Protein AF-A0A7R9DUJ4-F1 (afdb_monomer_lite)

Organism: Timema poppense (NCBI:txid170557)

InterPro domains:
  IPR026791 Dedicator of cytokinesis [PTHR45653] (9-89)
  IPR056372 Dedicator of cytokinesis, TPR repeats region [PF23554] (2-89)

Foldseek 3Di:
DVVLPDPPPPDCVVVLLCCCVPPQLVLLVCLLPDDLPDPCNVVSVVVNVSSVVNDDPVSVVVSCVPDPDPVSVVVSVVSVVSSVCSVVVPD

Radius of gyration: 14.11 Å; chains: 1; bounding box: 27×34×41 Å

Sequence (91 aa):
MELLFRTDIGPTLHDITEMMLTVLRTVIQTTIAMDRESPLVGNLVAVMLAIFRQMTAHHFEKYISHFSTTMDLLDFLMEILLVFKDLVSRP

Secondary structure (DSSP, 8-state):
-GGGG-SSS---HHHHHHHIIIIIHHHHHHHHHS-TT-THHHHHHHHHHHHHHH--HHHHHHHHHT-SSHHHHHHHHHHHHHHHHHHHT--

pLDDT: mean 90.18, std 11.3, range [50.34, 98.0]

Structure (mmCIF, N/CA/C/O backbone):
data_AF-A0A7R9DUJ4-F1
#
_entry.id   AF-A0A7R9DUJ4-F1
#
loop_
_atom_site.group_PDB
_atom_site.id
_atom_site.type_symbol
_atom_site.label_atom_id
_atom_site.label_alt_id
_atom_site.label_comp_id
_atom_site.label_asym_id
_atom_site.label_entity_id
_atom_site.label_seq_id
_atom_site.pdbx_PDB_ins_code
_atom_site.Cartn_x
_atom_site.Cartn_y
_atom_site.Cartn_z
_atom_site.occupancy
_atom_site.B_iso_or_equiv
_atom_site.auth_seq_id
_atom_site.auth_comp_id
_atom_site.auth_asym_id
_atom_site.auth_atom_id
_atom_site.pdbx_PDB_model_num
ATOM 1 N N . MET A 1 1 ? -7.264 -16.489 -1.277 1.00 50.88 1 MET A N 1
ATOM 2 C CA . MET A 1 1 ? -5.992 -15.787 -1.578 1.00 50.88 1 MET A CA 1
ATOM 3 C C . MET A 1 1 ? -5.072 -16.545 -2.543 1.00 50.88 1 MET A C 1
ATOM 5 O O . MET A 1 1 ? -4.136 -15.936 -3.037 1.00 50.88 1 MET A O 1
ATOM 9 N N . GLU A 1 2 ? -5.324 -17.819 -2.879 1.00 54.12 2 GLU A N 1
ATOM 10 C CA . GLU A 1 2 ? -4.479 -18.592 -3.819 1.00 54.12 2 GLU A CA 1
ATOM 11 C C . GLU A 1 2 ? -4.474 -18.056 -5.261 1.00 54.12 2 GLU A C 1
ATOM 13 O O . GLU A 1 2 ? -3.499 -18.235 -5.984 1.00 54.12 2 GLU A O 1
ATOM 18 N N . LEU A 1 3 ? -5.521 -17.329 -5.663 1.00 58.53 3 LEU A N 1
ATOM 19 C CA . LEU A 1 3 ? -5.650 -16.780 -7.017 1.00 58.53 3 LEU A CA 1
ATOM 20 C C . LEU A 1 3 ? -4.573 -15.736 -7.373 1.00 58.53 3 LEU A C 1
ATOM 22 O O . LEU A 1 3 ? -4.283 -15.569 -8.550 1.00 58.53 3 LEU A O 1
ATOM 26 N N . LEU A 1 4 ? -3.962 -15.072 -6.383 1.00 58.50 4 LEU A N 1
ATOM 27 C CA . LEU A 1 4 ? -2.971 -14.002 -6.597 1.00 58.50 4 LEU A CA 1
ATOM 28 C C . LEU A 1 4 ? -1.539 -14.512 -6.837 1.00 58.50 4 LEU A C 1
ATOM 30 O O . LEU A 1 4 ? -0.638 -13.718 -7.074 1.00 58.50 4 LEU A O 1
ATOM 34 N N . PHE A 1 5 ? -1.314 -15.828 -6.762 1.00 64.44 5 PHE A N 1
ATOM 35 C CA . PHE A 1 5 ? 0.004 -16.452 -6.970 1.00 64.44 5 PHE A CA 1
ATOM 36 C C . PHE A 1 5 ? 0.041 -17.365 -8.192 1.00 64.44 5 PHE A C 1
ATOM 38 O O . PHE A 1 5 ? 0.964 -18.163 -8.351 1.00 64.44 5 PHE A O 1
ATOM 45 N N . ARG A 1 6 ? -0.975 -17.269 -9.050 1.00 72.00 6 ARG A N 1
ATOM 46 C CA . ARG A 1 6 ? -1.018 -18.026 -10.292 1.00 72.00 6 ARG A CA 1
ATOM 47 C C . ARG A 1 6 ? 0.059 -17.524 -11.247 1.00 72.00 6 ARG A C 1
ATOM 49 O O . ARG A 1 6 ? 0.128 -16.339 -11.550 1.00 72.00 6 ARG A O 1
ATOM 56 N N . THR A 1 7 ? 0.894 -18.441 -11.719 1.00 69.44 7 THR A N 1
ATOM 57 C CA . THR A 1 7 ? 1.996 -18.162 -12.652 1.00 69.44 7 THR A CA 1
ATOM 58 C C . THR A 1 7 ? 1.609 -18.396 -14.115 1.00 69.44 7 THR A C 1
ATOM 60 O O . THR A 1 7 ? 2.391 -18.111 -15.016 1.00 69.44 7 THR A O 1
ATOM 63 N N . ASP A 1 8 ? 0.396 -18.888 -14.367 1.00 80.75 8 ASP A N 1
ATOM 64 C CA . ASP A 1 8 ? -0.128 -19.304 -15.672 1.00 80.75 8 ASP A CA 1
ATOM 65 C C . ASP A 1 8 ? -1.089 -18.279 -16.309 1.00 80.75 8 ASP A C 1
ATOM 67 O O . ASP A 1 8 ? -1.815 -18.600 -17.246 1.00 80.75 8 ASP A O 1
ATOM 71 N N . ILE A 1 9 ? -1.109 -17.042 -15.806 1.00 81.81 9 ILE A N 1
ATOM 72 C CA . ILE A 1 9 ? -2.024 -15.967 -16.243 1.00 81.81 9 ILE A CA 1
ATOM 73 C C . ILE A 1 9 ? -1.360 -14.910 -17.139 1.00 81.81 9 ILE A C 1
ATOM 75 O O . ILE A 1 9 ? -2.004 -13.942 -17.531 1.00 81.81 9 ILE A O 1
ATOM 79 N N . GLY A 1 10 ? -0.089 -15.107 -17.500 1.00 85.12 10 GLY A N 1
ATOM 80 C CA . GLY A 1 10 ? 0.689 -14.144 -18.280 1.00 85.12 10 GLY A CA 1
ATOM 81 C C . GLY A 1 10 ? 1.346 -13.053 -17.418 1.00 85.12 10 GLY A C 1
ATOM 82 O O . GLY A 1 10 ? 1.402 -13.176 -16.194 1.00 85.12 10 GLY A O 1
ATOM 83 N N . PRO A 1 11 ? 1.923 -12.012 -18.046 1.00 89.00 11 PRO A N 1
ATOM 84 C CA . PRO A 1 11 ? 2.644 -10.961 -17.336 1.00 89.00 11 PRO A CA 1
ATOM 85 C C . PRO A 1 11 ? 1.684 -10.021 -16.595 1.00 89.00 11 PRO A C 1
ATOM 87 O O . PRO A 1 11 ? 0.870 -9.356 -17.222 1.00 89.00 11 PRO A O 1
ATOM 90 N N . THR A 1 12 ? 1.847 -9.902 -15.277 1.00 91.81 12 THR A N 1
ATOM 91 C CA . THR A 1 12 ? 0.996 -9.069 -14.401 1.00 91.81 12 THR A CA 1
ATOM 92 C C . THR A 1 12 ? 1.678 -7.790 -13.909 1.00 91.81 12 THR A C 1
ATOM 94 O O . THR A 1 12 ? 1.156 -7.081 -13.053 1.00 91.81 12 THR A O 1
ATOM 97 N N . LEU A 1 13 ? 2.868 -7.469 -14.428 1.00 93.00 13 LEU A N 1
ATOM 98 C CA . LEU A 1 13 ? 3.681 -6.341 -13.954 1.00 93.00 13 LEU A CA 1
ATOM 99 C C . LEU A 1 13 ? 2.942 -4.995 -14.054 1.00 93.00 13 LEU A C 1
ATOM 101 O O . LEU A 1 13 ? 3.022 -4.166 -13.147 1.00 93.00 13 LEU A O 1
ATOM 105 N N . HIS A 1 14 ? 2.202 -4.767 -15.140 1.00 94.44 14 HIS A N 1
ATOM 106 C CA . HIS A 1 14 ? 1.431 -3.534 -15.283 1.00 94.44 14 HIS A CA 1
ATOM 107 C C . HIS A 1 14 ? 0.222 -3.512 -14.342 1.00 94.44 14 HIS A C 1
ATOM 109 O O . HIS A 1 14 ? -0.002 -2.506 -13.677 1.00 94.44 14 HIS A O 1
ATOM 115 N N . ASP A 1 15 ? -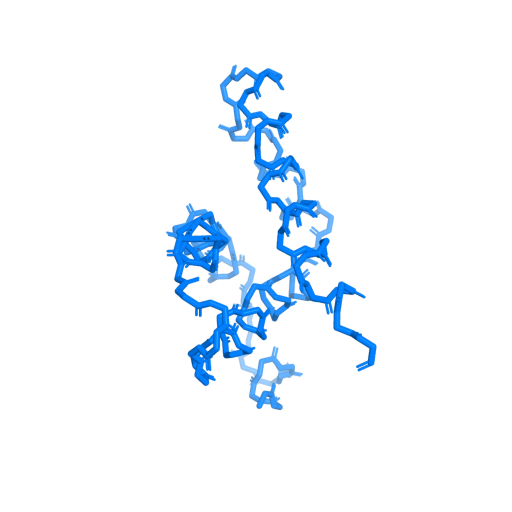0.488 -4.630 -14.202 1.00 93.88 15 ASP A N 1
ATOM 116 C CA . ASP A 1 15 ? -1.644 -4.721 -13.308 1.00 93.88 15 ASP A CA 1
ATOM 117 C C . ASP A 1 15 ? -1.246 -4.463 -11.850 1.00 93.88 15 ASP A C 1
ATOM 119 O O . ASP A 1 15 ? -1.895 -3.687 -11.151 1.00 93.88 15 ASP A O 1
ATOM 123 N N . ILE A 1 16 ? -0.127 -5.043 -11.400 1.00 94.94 16 ILE A N 1
ATOM 124 C CA . ILE A 1 16 ? 0.417 -4.818 -10.052 1.00 94.94 16 ILE A CA 1
ATOM 125 C C . ILE A 1 16 ? 0.830 -3.352 -9.876 1.00 94.94 16 ILE A C 1
ATOM 127 O O . ILE A 1 16 ? 0.587 -2.771 -8.818 1.00 94.94 16 ILE A O 1
ATOM 131 N N . THR A 1 17 ? 1.413 -2.736 -10.909 1.00 96.44 17 THR A N 1
ATOM 132 C CA . THR A 1 17 ? 1.750 -1.304 -10.917 1.00 96.44 17 THR A CA 1
ATOM 133 C C . THR A 1 17 ? 0.509 -0.427 -10.737 1.00 96.44 17 THR A C 1
ATOM 135 O O . THR A 1 17 ? 0.529 0.505 -9.934 1.00 96.44 17 THR A O 1
ATOM 138 N N . GLU A 1 18 ? -0.577 -0.716 -11.449 1.00 96.12 18 GLU A N 1
ATOM 139 C CA . GLU A 1 18 ? -1.821 0.044 -11.313 1.00 96.12 18 GLU A CA 1
ATOM 140 C C . GLU A 1 18 ? -2.456 -0.191 -9.940 1.00 96.12 18 GLU A C 1
ATOM 142 O O . GLU A 1 18 ? -2.824 0.765 -9.255 1.00 96.12 18 GLU A O 1
ATOM 147 N N . MET A 1 19 ? -2.509 -1.442 -9.472 1.00 95.69 19 MET A N 1
ATOM 148 C CA . MET A 1 19 ? -3.033 -1.778 -8.146 1.00 95.69 19 MET A CA 1
ATOM 149 C C . MET A 1 19 ? -2.259 -1.088 -7.019 1.00 95.69 19 MET A C 1
ATOM 151 O O . MET A 1 19 ? -2.878 -0.532 -6.111 1.00 95.69 19 MET A O 1
ATOM 155 N N . MET A 1 20 ? -0.921 -1.100 -7.053 1.00 96.56 20 MET A N 1
ATOM 156 C CA . MET A 1 20 ? -0.132 -0.444 -6.008 1.00 96.56 20 MET A CA 1
ATOM 157 C C . MET A 1 20 ? -0.392 1.068 -5.993 1.00 96.56 20 MET A C 1
ATOM 159 O O . MET A 1 20 ? -0.594 1.623 -4.921 1.00 96.56 20 MET A O 1
ATOM 163 N N . LEU A 1 21 ? -0.456 1.725 -7.160 1.00 96.56 21 LEU A N 1
ATOM 164 C CA . LEU A 1 21 ? -0.613 3.181 -7.257 1.00 96.56 21 LEU A CA 1
ATOM 165 C C . LEU A 1 21 ? -2.027 3.655 -6.906 1.00 96.56 21 LEU A C 1
ATOM 167 O O . LEU A 1 21 ? -2.184 4.746 -6.366 1.00 96.56 21 LEU A O 1
ATOM 171 N N . THR A 1 22 ? -3.049 2.848 -7.192 1.00 95.75 22 THR A N 1
ATOM 172 C CA . THR A 1 22 ? -4.455 3.263 -7.051 1.00 95.75 22 THR A CA 1
ATOM 173 C C . THR A 1 22 ? -5.137 2.726 -5.796 1.00 95.75 22 THR A C 1
ATOM 175 O O . THR A 1 22 ? -6.014 3.394 -5.255 1.00 95.75 22 THR A O 1
ATOM 178 N N . VAL A 1 23 ? -4.756 1.537 -5.313 1.00 96.69 23 VAL A N 1
ATOM 179 C CA . VAL A 1 23 ? -5.493 0.830 -4.251 1.00 96.69 23 VAL A CA 1
ATOM 180 C C . VAL A 1 23 ? -4.742 0.830 -2.922 1.00 96.69 23 VAL A C 1
ATOM 182 O O . VAL A 1 23 ? -5.369 0.954 -1.870 1.00 96.69 23 VAL A O 1
ATOM 185 N N . LEU A 1 24 ? -3.412 0.693 -2.938 1.00 97.25 24 LEU A N 1
ATOM 186 C CA . LEU A 1 24 ? -2.631 0.380 -1.735 1.00 97.25 24 LEU A CA 1
ATOM 187 C C . LEU A 1 24 ? -2.834 1.397 -0.606 1.00 97.25 24 LEU A C 1
ATOM 189 O O . LEU A 1 24 ? -3.201 1.015 0.507 1.00 97.25 24 LEU A O 1
ATOM 193 N N . ARG A 1 25 ? -2.635 2.690 -0.893 1.00 97.38 25 ARG A N 1
ATOM 194 C CA . ARG A 1 25 ? -2.775 3.742 0.124 1.00 97.38 25 ARG A CA 1
ATOM 195 C C . ARG A 1 25 ? -4.212 3.866 0.623 1.00 97.38 25 ARG A C 1
ATOM 197 O O . ARG A 1 25 ? -4.428 3.988 1.825 1.00 97.38 25 ARG A O 1
ATOM 204 N N . THR A 1 26 ? -5.195 3.745 -0.268 1.00 97.50 26 THR A N 1
ATOM 205 C CA . THR A 1 26 ? -6.617 3.757 0.100 1.00 97.50 26 THR A CA 1
ATOM 206 C C . THR A 1 26 ? -6.962 2.613 1.050 1.00 97.50 26 THR A C 1
ATOM 208 O O . THR A 1 26 ? -7.635 2.839 2.054 1.00 97.50 26 THR A O 1
ATOM 211 N N . VAL A 1 27 ? -6.478 1.395 0.788 1.00 97.00 27 VAL A N 1
ATOM 212 C CA . VAL A 1 27 ? -6.692 0.241 1.676 1.00 97.00 27 VAL A CA 1
ATOM 213 C C . VAL A 1 27 ? -6.061 0.476 3.046 1.00 97.00 27 VAL A C 1
ATOM 215 O O . VAL A 1 27 ? -6.712 0.221 4.059 1.00 97.00 27 VAL A O 1
ATOM 218 N N . ILE A 1 28 ? -4.836 1.003 3.093 1.00 96.94 28 ILE A N 1
ATOM 219 C CA . ILE A 1 28 ? -4.143 1.326 4.347 1.00 96.94 28 ILE A CA 1
ATOM 220 C C . ILE A 1 28 ? -4.946 2.352 5.155 1.00 96.94 28 ILE A C 1
ATOM 222 O O . ILE A 1 28 ? -5.309 2.088 6.299 1.00 96.94 28 ILE A O 1
ATOM 226 N N . GLN A 1 29 ? -5.299 3.487 4.554 1.00 97.38 29 GLN A N 1
ATOM 227 C CA . GLN A 1 29 ? -6.034 4.554 5.239 1.00 97.38 29 GLN A CA 1
ATOM 228 C C . GLN A 1 29 ? -7.434 4.107 5.679 1.00 97.38 29 GLN A C 1
ATOM 230 O O . GLN A 1 29 ? -7.864 4.431 6.784 1.00 97.38 29 GLN A O 1
ATOM 235 N N . THR A 1 30 ? -8.120 3.295 4.868 1.00 96.56 30 THR A N 1
ATOM 236 C CA . THR A 1 30 ? -9.415 2.708 5.249 1.00 96.56 30 THR A CA 1
ATOM 237 C C . THR A 1 30 ? -9.260 1.750 6.428 1.00 96.56 30 THR A C 1
ATOM 239 O O . THR A 1 30 ? -10.098 1.742 7.322 1.00 96.56 30 THR A O 1
ATOM 242 N N . THR A 1 31 ? -8.175 0.973 6.469 1.00 95.12 31 THR A N 1
ATOM 243 C CA . THR A 1 31 ? -7.881 0.070 7.592 1.00 95.12 31 THR A CA 1
ATOM 244 C C . THR A 1 31 ? -7.668 0.844 8.890 1.00 95.12 31 THR A C 1
ATOM 246 O O . THR A 1 31 ? -8.193 0.436 9.918 1.00 95.12 31 THR A O 1
ATOM 249 N N . ILE A 1 32 ? -6.940 1.965 8.838 1.00 94.69 32 ILE A N 1
ATOM 250 C CA . ILE A 1 32 ? -6.686 2.830 10.002 1.00 94.69 32 ILE A CA 1
ATOM 251 C C . ILE A 1 32 ? -7.979 3.492 10.495 1.00 94.69 32 ILE A C 1
ATOM 253 O O . ILE A 1 32 ? -8.191 3.615 11.698 1.00 94.69 32 ILE A O 1
ATOM 257 N N . ALA A 1 33 ? -8.831 3.947 9.573 1.00 94.31 33 ALA A N 1
ATOM 258 C CA . ALA A 1 33 ? -10.055 4.669 9.908 1.00 94.31 33 ALA A CA 1
ATOM 259 C C . ALA A 1 33 ? -11.199 3.757 10.378 1.00 94.31 33 ALA A C 1
ATOM 261 O O . ALA A 1 33 ? -12.128 4.224 11.038 1.00 94.31 33 ALA A O 1
ATOM 262 N N . MET A 1 34 ? -11.177 2.479 9.997 1.00 92.12 34 MET A N 1
ATOM 263 C CA . MET A 1 34 ? -12.249 1.547 10.313 1.00 92.12 34 MET A CA 1
ATOM 264 C C . MET A 1 34 ? -12.202 1.112 11.777 1.00 92.12 34 MET A C 1
ATOM 266 O O . MET A 1 34 ? -11.135 0.922 12.358 1.00 92.12 34 MET A O 1
ATOM 270 N N . ASP A 1 35 ? -13.388 0.909 12.355 1.00 88.25 35 ASP A N 1
ATOM 271 C CA . ASP A 1 35 ? -13.500 0.366 13.700 1.00 88.25 35 ASP A CA 1
ATOM 272 C C . ASP A 1 35 ? -12.770 -0.977 13.811 1.00 88.25 35 ASP A C 1
ATOM 274 O O . ASP A 1 35 ? -12.942 -1.879 12.985 1.00 88.25 35 ASP A O 1
ATOM 278 N N . ARG A 1 36 ? -11.957 -1.103 14.858 1.00 81.50 36 ARG A N 1
ATOM 279 C CA . ARG A 1 36 ? -11.049 -2.235 15.035 1.00 81.50 36 ARG A CA 1
ATOM 280 C C . ARG A 1 36 ? -11.780 -3.549 15.268 1.00 81.50 36 ARG A C 1
ATOM 282 O O . ARG A 1 36 ? -11.184 -4.593 15.016 1.00 81.50 36 ARG A O 1
ATOM 289 N N . GLU A 1 37 ? -13.019 -3.529 15.755 1.00 85.94 37 GLU A N 1
ATOM 290 C CA . GLU A 1 37 ? -13.821 -4.738 15.974 1.00 85.94 37 GLU A CA 1
ATOM 291 C C . GLU A 1 37 ? -14.525 -5.208 14.696 1.00 85.94 37 GLU A C 1
ATOM 293 O O . GLU A 1 37 ? -15.008 -6.341 14.636 1.00 85.94 37 GLU A O 1
ATOM 298 N N . SER A 1 38 ? -14.516 -4.389 13.638 1.00 89.38 38 SER A N 1
ATOM 299 C CA . SER A 1 38 ? -15.112 -4.751 12.360 1.00 89.38 38 SER A CA 1
ATOM 300 C C . SER A 1 38 ? -14.441 -6.002 11.774 1.00 89.38 38 SER A C 1
ATOM 302 O O . SER A 1 38 ? -13.217 -6.034 11.582 1.00 89.38 38 SER A O 1
ATOM 304 N N . PRO A 1 39 ? -15.225 -7.023 11.376 1.00 87.56 39 PRO A N 1
ATOM 305 C CA . PRO A 1 39 ? -14.688 -8.229 10.747 1.00 87.56 39 PRO A CA 1
ATOM 306 C C . PRO A 1 39 ? -14.013 -7.936 9.396 1.00 87.56 39 PRO A C 1
ATOM 308 O O . PRO A 1 39 ? -13.269 -8.767 8.879 1.00 87.56 39 PRO A O 1
ATOM 311 N N . LEU A 1 40 ? -14.242 -6.751 8.819 1.00 90.94 40 LEU A N 1
ATOM 312 C CA . LEU A 1 40 ? -13.647 -6.331 7.553 1.00 90.94 40 LEU A CA 1
ATOM 313 C C . LEU A 1 40 ? -12.193 -5.859 7.698 1.00 90.94 40 LEU A C 1
ATOM 315 O O . LEU A 1 40 ? -11.482 -5.837 6.694 1.00 90.94 40 LEU A O 1
ATOM 319 N N . VAL A 1 41 ? -11.724 -5.520 8.909 1.00 91.69 41 VAL A N 1
ATOM 320 C CA . VAL A 1 41 ? -10.348 -5.018 9.123 1.00 91.69 41 VAL A CA 1
ATOM 321 C C . VAL A 1 41 ? -9.337 -6.062 8.669 1.00 91.69 41 VAL A C 1
ATOM 323 O O . VAL A 1 41 ? -8.430 -5.757 7.898 1.00 91.69 41 VAL A O 1
ATOM 326 N N . GLY A 1 42 ? -9.546 -7.321 9.063 1.00 90.19 42 GLY A N 1
ATOM 327 C CA . GLY A 1 42 ? -8.692 -8.431 8.642 1.00 90.19 42 GLY A CA 1
ATOM 328 C C . GLY A 1 42 ? -8.658 -8.615 7.121 1.00 90.19 42 GLY A C 1
ATOM 329 O O . GLY A 1 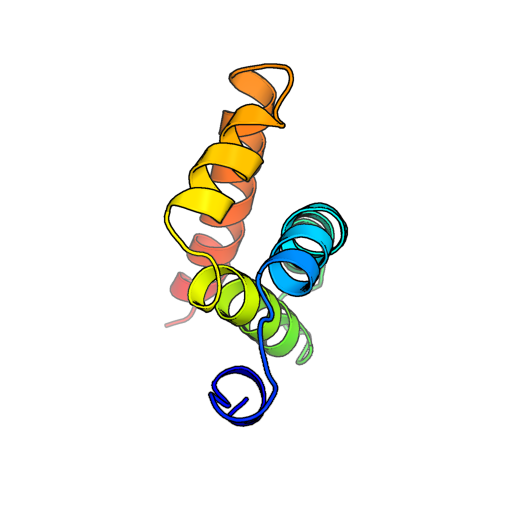42 ? -7.604 -8.915 6.564 1.00 90.19 42 GLY A O 1
ATOM 330 N N . ASN A 1 43 ? -9.778 -8.365 6.434 1.00 92.44 43 ASN A N 1
ATOM 331 C CA . ASN A 1 43 ? -9.849 -8.461 4.976 1.00 92.44 43 ASN A CA 1
ATOM 332 C C . ASN A 1 43 ? -9.050 -7.345 4.292 1.00 92.44 43 ASN A C 1
ATOM 334 O O . ASN A 1 43 ? -8.324 -7.622 3.342 1.00 92.44 43 ASN A O 1
ATOM 338 N N . LEU A 1 44 ? -9.135 -6.103 4.777 1.00 94.25 44 LEU A N 1
ATOM 339 C CA . LEU A 1 44 ? -8.350 -4.997 4.219 1.00 94.25 44 LEU A CA 1
ATOM 340 C C . LEU A 1 44 ? -6.851 -5.189 4.457 1.00 94.25 44 LEU A C 1
ATOM 342 O O . LEU A 1 44 ? -6.054 -5.009 3.538 1.00 94.25 44 LEU A O 1
ATOM 346 N N . VAL A 1 45 ? -6.468 -5.656 5.646 1.00 93.81 45 VAL A N 1
ATOM 347 C CA . VAL A 1 45 ? -5.079 -6.027 5.947 1.00 93.81 45 VAL A CA 1
ATOM 348 C C . VAL A 1 45 ? -4.598 -7.136 5.013 1.00 93.81 45 VAL A C 1
ATOM 350 O O . VAL A 1 45 ? -3.501 -7.051 4.465 1.00 93.81 45 VAL A O 1
ATOM 353 N N . ALA A 1 46 ? -5.419 -8.162 4.780 1.00 92.56 46 ALA A N 1
ATOM 354 C CA . ALA A 1 46 ? -5.093 -9.227 3.841 1.00 92.56 46 ALA A CA 1
ATOM 355 C C . ALA A 1 46 ? -4.886 -8.693 2.414 1.00 92.56 46 ALA A C 1
ATOM 357 O O . ALA A 1 46 ? -3.937 -9.108 1.752 1.00 92.56 46 ALA A O 1
ATOM 358 N N . VAL A 1 47 ? -5.715 -7.748 1.957 1.00 94.50 47 VAL A N 1
ATOM 359 C CA . VAL A 1 47 ? -5.553 -7.085 0.651 1.00 94.50 47 VAL A CA 1
ATOM 360 C C . VAL A 1 47 ? -4.256 -6.275 0.599 1.00 94.50 47 VAL A C 1
ATOM 362 O O . VAL A 1 47 ? -3.490 -6.432 -0.350 1.00 94.50 47 VAL A O 1
ATOM 365 N N . MET A 1 48 ? -3.964 -5.472 1.628 1.00 95.62 48 MET A N 1
ATOM 366 C CA . MET A 1 48 ? -2.714 -4.711 1.741 1.00 95.62 48 MET A CA 1
ATOM 367 C C . MET A 1 48 ? -1.493 -5.633 1.614 1.00 95.62 48 MET A C 1
ATOM 369 O O . MET A 1 48 ? -0.613 -5.406 0.782 1.00 95.62 48 MET A O 1
ATOM 373 N N . LEU A 1 49 ? -1.461 -6.715 2.398 1.00 93.94 49 LEU A N 1
ATOM 374 C CA . LEU A 1 49 ? -0.376 -7.697 2.371 1.00 93.94 49 LEU A CA 1
ATOM 375 C C . LEU A 1 49 ? -0.281 -8.418 1.025 1.00 93.94 49 LEU A C 1
ATOM 377 O O . LEU A 1 49 ? 0.818 -8.720 0.563 1.00 93.94 49 LEU A O 1
ATOM 381 N N . ALA A 1 50 ? -1.413 -8.691 0.380 1.00 93.69 50 ALA A N 1
ATOM 382 C CA . ALA A 1 50 ? -1.437 -9.350 -0.915 1.00 93.69 50 ALA A CA 1
ATOM 383 C C . ALA A 1 50 ? -0.880 -8.472 -2.045 1.00 93.69 50 ALA A C 1
ATOM 385 O O . ALA A 1 50 ? -0.231 -8.999 -2.950 1.00 93.69 50 ALA A O 1
ATOM 386 N N . ILE A 1 51 ? -1.089 -7.153 -1.987 1.00 94.44 51 ILE A N 1
ATOM 387 C CA . ILE A 1 51 ? -0.453 -6.203 -2.910 1.00 94.44 51 ILE A CA 1
ATOM 388 C C . ILE A 1 51 ? 1.056 -6.183 -2.650 1.00 94.44 51 ILE A C 1
ATOM 390 O O . ILE A 1 51 ? 1.832 -6.442 -3.569 1.00 94.44 51 ILE A O 1
ATOM 394 N N . PHE A 1 52 ? 1.481 -5.988 -1.395 1.00 95.31 52 PHE A N 1
ATOM 395 C CA . PHE A 1 52 ? 2.908 -5.973 -1.047 1.00 95.31 52 PHE A CA 1
ATOM 396 C C . PHE A 1 52 ? 3.640 -7.249 -1.459 1.00 95.31 52 PHE A C 1
ATOM 398 O O . PHE A 1 52 ? 4.759 -7.182 -1.959 1.00 95.31 52 PHE A O 1
ATOM 405 N N . ARG A 1 53 ? 3.013 -8.415 -1.286 1.00 94.00 53 ARG A N 1
ATOM 406 C CA . ARG A 1 53 ? 3.617 -9.708 -1.627 1.00 94.00 53 ARG A CA 1
ATOM 407 C C . ARG A 1 53 ? 3.780 -9.923 -3.137 1.00 94.00 53 ARG A C 1
ATOM 409 O O . ARG A 1 53 ? 4.606 -10.740 -3.532 1.00 94.00 53 ARG A O 1
ATOM 416 N N . GLN A 1 54 ? 3.003 -9.230 -3.969 1.00 92.69 54 GLN A N 1
ATOM 417 C CA . GLN A 1 54 ? 3.132 -9.286 -5.429 1.00 92.69 54 GLN A CA 1
ATOM 418 C C . GLN A 1 54 ? 4.113 -8.243 -5.981 1.00 92.69 54 GLN A C 1
ATOM 420 O O . GLN A 1 54 ? 4.633 -8.411 -7.084 1.00 92.69 54 GLN A O 1
ATOM 425 N N . MET A 1 55 ? 4.396 -7.180 -5.225 1.00 95.44 55 MET A N 1
ATOM 426 C CA . MET A 1 55 ? 5.379 -6.179 -5.622 1.00 95.44 55 MET A CA 1
ATOM 427 C C . MET A 1 55 ? 6.788 -6.782 -5.694 1.00 95.44 55 MET A C 1
ATOM 429 O O . MET A 1 55 ? 7.209 -7.597 -4.878 1.00 95.44 55 MET A O 1
ATOM 433 N N . THR A 1 56 ? 7.540 -6.329 -6.690 1.00 96.06 56 THR A N 1
ATOM 434 C CA . THR A 1 56 ? 8.951 -6.677 -6.913 1.00 96.06 56 THR A CA 1
ATOM 435 C C . THR A 1 56 ? 9.816 -5.434 -6.715 1.00 96.06 56 THR A C 1
ATOM 437 O O . THR A 1 56 ? 9.280 -4.337 -6.555 1.00 96.06 56 THR A O 1
ATOM 440 N N . ALA A 1 57 ? 11.146 -5.564 -6.773 1.00 97.19 57 ALA A N 1
ATOM 441 C CA . ALA A 1 57 ? 12.059 -4.418 -6.662 1.00 97.19 57 ALA A CA 1
ATOM 442 C C . ALA A 1 57 ? 11.682 -3.265 -7.614 1.00 97.19 57 ALA A C 1
ATOM 444 O O . ALA A 1 57 ? 11.592 -2.122 -7.180 1.00 97.19 57 ALA A O 1
ATOM 445 N N . HIS A 1 58 ? 11.325 -3.584 -8.865 1.00 96.62 58 HIS A N 1
ATOM 446 C CA . HIS A 1 58 ? 10.849 -2.602 -9.846 1.00 96.62 58 HIS A CA 1
ATOM 447 C C . HIS A 1 58 ? 9.622 -1.812 -9.361 1.00 96.62 58 HIS A C 1
ATOM 449 O O . HIS A 1 58 ? 9.553 -0.593 -9.510 1.00 96.62 58 HIS A O 1
ATOM 455 N N . HIS A 1 59 ? 8.651 -2.504 -8.762 1.00 97.88 59 HIS A N 1
ATOM 456 C CA . HIS A 1 59 ? 7.441 -1.885 -8.230 1.00 97.88 59 HIS A CA 1
ATOM 457 C C . HIS A 1 59 ? 7.757 -0.982 -7.036 1.00 97.88 59 HIS A C 1
ATOM 459 O O . HIS A 1 59 ? 7.269 0.142 -6.987 1.00 97.88 59 HIS A O 1
ATOM 465 N N . PHE A 1 60 ? 8.603 -1.438 -6.106 1.00 97.00 60 PHE A N 1
ATOM 466 C CA . PHE A 1 60 ? 9.015 -0.634 -4.953 1.00 97.00 60 PHE A CA 1
ATOM 467 C C . PHE A 1 60 ? 9.791 0.616 -5.368 1.00 97.00 60 PHE A C 1
ATOM 469 O O . PHE A 1 60 ? 9.470 1.700 -4.890 1.00 97.00 60 PHE A O 1
ATOM 476 N N . GLU A 1 61 ? 10.754 0.498 -6.285 1.00 97.62 61 GLU A N 1
ATOM 477 C CA . GLU A 1 61 ? 11.495 1.645 -6.823 1.00 97.62 61 GLU A CA 1
ATOM 478 C C . GLU A 1 61 ? 10.548 2.670 -7.450 1.00 97.62 61 GLU A C 1
ATOM 480 O O . GLU A 1 61 ? 10.580 3.850 -7.096 1.00 97.62 61 GLU A O 1
ATOM 485 N N . LYS A 1 62 ? 9.641 2.210 -8.323 1.00 97.19 62 LYS A N 1
ATOM 486 C CA . LYS A 1 62 ? 8.645 3.075 -8.961 1.00 97.19 62 LYS A CA 1
ATOM 487 C C . LYS A 1 62 ? 7.725 3.733 -7.933 1.00 97.19 62 LYS A C 1
ATOM 489 O O . LYS A 1 62 ? 7.493 4.937 -8.016 1.00 97.19 62 LYS A O 1
ATOM 494 N N . TYR A 1 63 ? 7.232 2.975 -6.958 1.00 97.19 63 TYR A N 1
ATOM 495 C CA . TYR A 1 63 ? 6.323 3.482 -5.935 1.00 97.19 63 TYR A CA 1
ATOM 496 C C . TYR A 1 63 ? 6.997 4.513 -5.018 1.00 97.19 63 TYR A C 1
ATOM 498 O O . TYR A 1 63 ? 6.422 5.562 -4.757 1.00 97.19 63 TYR A O 1
ATOM 506 N N . ILE A 1 64 ? 8.243 4.278 -4.595 1.00 96.56 64 ILE A N 1
ATOM 507 C CA . ILE A 1 64 ? 9.019 5.242 -3.797 1.00 96.56 64 ILE A CA 1
ATOM 508 C C . ILE A 1 64 ? 9.284 6.519 -4.603 1.00 96.56 64 ILE A C 1
ATOM 510 O O . ILE A 1 64 ? 9.117 7.617 -4.081 1.00 96.56 64 ILE A O 1
ATOM 514 N N . SER A 1 65 ? 9.633 6.389 -5.887 1.00 96.62 65 SER A N 1
ATOM 515 C CA . SER A 1 65 ? 9.861 7.545 -6.766 1.00 96.62 65 SER A CA 1
ATOM 516 C C . SER A 1 65 ? 8.599 8.365 -7.067 1.00 96.62 65 SER A C 1
ATOM 518 O O . SER A 1 65 ? 8.705 9.492 -7.542 1.00 96.62 65 SER A O 1
ATOM 520 N N . HIS A 1 66 ? 7.409 7.812 -6.807 1.00 96.12 66 HIS A N 1
ATOM 521 C CA . HIS A 1 66 ? 6.133 8.490 -7.036 1.00 96.12 66 HIS A CA 1
ATOM 522 C C . HIS A 1 66 ? 5.822 9.554 -5.970 1.00 96.12 66 HIS A C 1
ATOM 524 O O . HIS A 1 66 ? 5.037 10.469 -6.221 1.00 96.12 66 HIS A O 1
ATOM 530 N N . PHE A 1 67 ? 6.432 9.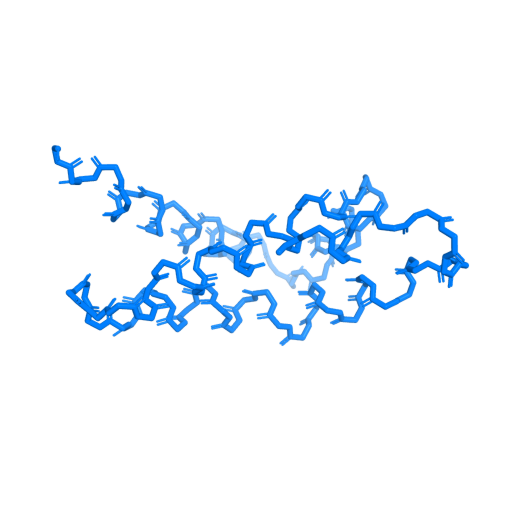463 -4.785 1.00 96.62 67 PHE A N 1
ATOM 531 C CA . PHE A 1 67 ? 6.250 10.466 -3.741 1.00 96.62 67 PHE A CA 1
ATOM 532 C C . PHE A 1 67 ? 6.945 11.773 -4.123 1.00 96.62 67 PHE A C 1
ATOM 534 O O . PHE A 1 67 ? 8.125 11.794 -4.466 1.00 96.62 67 PHE A O 1
ATOM 541 N N . SER A 1 68 ? 6.205 12.880 -4.042 1.00 95.56 68 SER A N 1
ATOM 542 C CA . SER A 1 68 ? 6.726 14.207 -4.390 1.00 95.56 68 SER A CA 1
ATOM 543 C C . SER A 1 68 ? 7.732 14.716 -3.360 1.00 95.56 68 SER A C 1
ATOM 545 O O . SER A 1 68 ? 8.658 15.450 -3.706 1.00 95.56 68 SER A O 1
ATOM 547 N N . THR A 1 69 ? 7.568 14.324 -2.094 1.00 97.50 69 THR A N 1
ATOM 548 C CA . THR A 1 69 ? 8.462 14.711 -1.005 1.00 97.50 69 THR A CA 1
ATOM 549 C C . THR A 1 69 ? 8.810 13.530 -0.104 1.00 97.50 69 THR A C 1
ATOM 551 O O . THR A 1 69 ? 8.058 12.565 0.033 1.00 97.50 69 THR A O 1
ATOM 554 N N . THR A 1 70 ? 9.946 13.636 0.587 1.00 96.19 70 THR A N 1
ATOM 555 C CA . THR A 1 70 ? 10.336 12.679 1.633 1.00 96.19 70 THR A CA 1
ATOM 556 C C . THR A 1 70 ? 9.331 12.649 2.787 1.00 96.19 70 THR A C 1
ATOM 558 O O . THR A 1 70 ? 9.171 11.610 3.418 1.00 96.19 70 THR A O 1
ATOM 561 N N . MET A 1 71 ? 8.634 13.760 3.054 1.00 97.31 71 MET A N 1
ATOM 562 C CA . MET A 1 71 ? 7.587 13.811 4.079 1.00 97.31 71 MET A CA 1
ATOM 563 C C . MET A 1 71 ? 6.395 12.932 3.694 1.00 97.31 71 MET A C 1
ATOM 565 O O . MET A 1 71 ? 5.968 12.129 4.512 1.00 97.31 71 MET A O 1
ATOM 569 N N . ASP A 1 72 ? 5.943 12.982 2.437 1.00 96.81 72 ASP A N 1
ATOM 570 C CA . ASP A 1 72 ? 4.838 12.130 1.970 1.00 96.81 72 ASP A CA 1
ATOM 571 C C . ASP A 1 72 ? 5.183 10.635 2.072 1.00 96.81 72 ASP A C 1
ATOM 573 O O . ASP A 1 72 ? 4.326 9.809 2.401 1.00 96.81 72 ASP A O 1
ATOM 577 N N . LEU A 1 73 ? 6.447 10.285 1.801 1.00 96.88 73 LEU A N 1
ATOM 578 C CA . LEU A 1 73 ? 6.951 8.923 1.966 1.00 96.88 73 LEU A CA 1
ATOM 579 C C . LEU A 1 73 ? 6.969 8.510 3.444 1.00 96.88 73 LEU A C 1
ATOM 581 O O . LEU A 1 73 ? 6.556 7.399 3.772 1.00 96.88 73 LEU A O 1
ATOM 585 N N . LEU A 1 74 ? 7.440 9.384 4.336 1.00 97.81 74 LEU A N 1
ATOM 586 C CA . LEU A 1 74 ? 7.434 9.123 5.776 1.00 97.81 74 LEU A CA 1
ATOM 587 C C . LEU A 1 74 ? 6.009 8.948 6.305 1.00 97.81 74 LEU A C 1
ATOM 589 O O . LEU A 1 74 ? 5.768 8.003 7.052 1.00 97.81 74 LEU A O 1
ATOM 593 N N . ASP A 1 75 ? 5.063 9.780 5.875 1.00 97.69 75 ASP A N 1
ATOM 594 C CA . ASP A 1 75 ? 3.654 9.659 6.253 1.00 97.69 75 ASP A CA 1
ATOM 595 C C . ASP A 1 75 ? 3.077 8.313 5.811 1.00 97.69 75 ASP A C 1
ATOM 597 O O . ASP A 1 75 ? 2.444 7.617 6.602 1.00 97.69 75 ASP A O 1
ATOM 601 N N . PHE A 1 76 ? 3.367 7.881 4.582 1.00 96.75 76 PHE A N 1
ATOM 602 C CA . PHE A 1 76 ? 2.970 6.558 4.105 1.00 96.75 76 PHE A CA 1
ATOM 603 C C . PHE A 1 76 ? 3.580 5.417 4.940 1.00 96.75 76 PHE A C 1
ATOM 605 O O . PHE A 1 76 ? 2.894 4.455 5.288 1.00 96.75 76 PHE A O 1
ATOM 612 N N . LEU A 1 77 ? 4.860 5.516 5.311 1.00 96.75 77 LEU A N 1
ATOM 613 C CA . LEU A 1 77 ? 5.494 4.528 6.191 1.00 96.75 77 LEU A CA 1
ATOM 614 C C . LEU A 1 77 ? 4.854 4.520 7.587 1.00 96.75 77 LEU A C 1
ATOM 616 O O . LEU A 1 77 ? 4.651 3.451 8.162 1.00 96.75 77 LEU A O 1
ATOM 620 N N . MET A 1 78 ? 4.487 5.687 8.117 1.00 98.00 78 MET A N 1
ATOM 621 C CA . MET A 1 78 ? 3.775 5.806 9.389 1.00 98.00 78 MET A CA 1
ATOM 622 C C . MET A 1 78 ? 2.379 5.181 9.324 1.00 98.00 78 MET A C 1
ATOM 624 O O . MET A 1 78 ? 1.995 4.471 10.252 1.00 98.00 78 MET A O 1
ATOM 628 N N . GLU A 1 79 ? 1.647 5.378 8.226 1.00 97.31 79 GLU A N 1
ATOM 629 C CA . GLU A 1 79 ? 0.357 4.726 7.982 1.00 97.31 79 GLU A CA 1
ATOM 630 C C . GLU A 1 79 ? 0.499 3.189 8.038 1.00 97.31 79 GLU A C 1
ATOM 632 O O . GLU A 1 79 ? -0.258 2.516 8.740 1.00 97.31 79 GLU A O 1
AT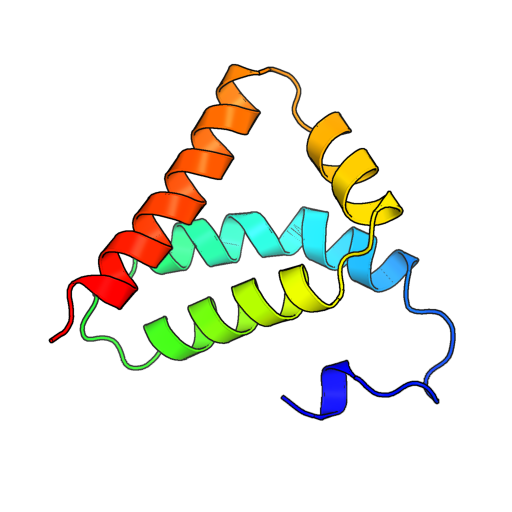OM 637 N N . ILE A 1 80 ? 1.527 2.622 7.394 1.00 95.44 80 ILE A N 1
ATOM 638 C CA . ILE A 1 80 ? 1.819 1.179 7.465 1.00 95.44 80 ILE A CA 1
ATOM 639 C C . ILE A 1 80 ? 2.099 0.732 8.909 1.00 95.44 80 ILE A C 1
ATOM 641 O O . ILE A 1 80 ? 1.565 -0.282 9.367 1.00 95.44 80 ILE A O 1
ATOM 645 N N . LEU A 1 81 ? 2.932 1.476 9.643 1.00 95.38 81 LEU A N 1
ATOM 6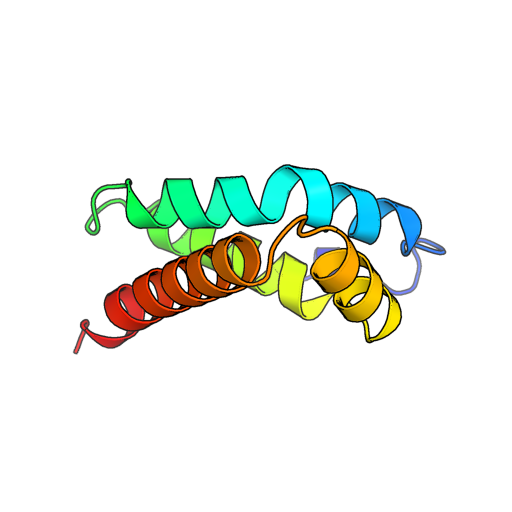46 C CA . LEU A 1 81 ? 3.279 1.146 11.029 1.00 95.38 81 LEU A CA 1
ATOM 647 C C . LEU A 1 81 ? 2.063 1.186 11.962 1.00 95.38 81 LEU A C 1
ATOM 649 O O . LEU A 1 81 ? 1.974 0.357 12.868 1.00 95.38 81 LEU A O 1
ATOM 653 N N . LEU A 1 82 ? 1.119 2.104 11.739 1.00 94.25 82 LEU A N 1
ATOM 654 C CA . LEU A 1 82 ? -0.137 2.158 12.490 1.00 94.25 82 LEU A CA 1
ATOM 655 C C . LEU A 1 82 ? -0.976 0.898 12.263 1.00 94.25 82 LEU A C 1
ATOM 657 O O . LEU A 1 82 ? -1.413 0.288 13.235 1.00 94.25 82 LEU A O 1
ATOM 661 N N . VAL A 1 83 ? -1.117 0.443 11.014 1.00 93.19 83 VAL A N 1
ATOM 662 C CA . VAL A 1 83 ? -1.827 -0.813 10.716 1.00 93.19 83 VAL A CA 1
ATOM 663 C C . VAL A 1 83 ? -1.181 -1.999 11.446 1.00 93.19 83 VAL A C 1
ATOM 665 O O . VAL A 1 83 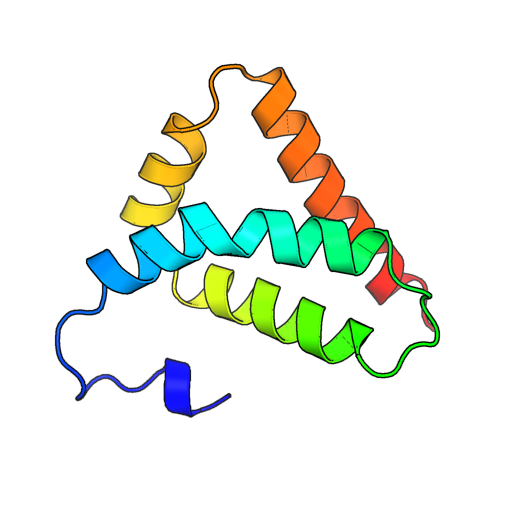? -1.881 -2.808 12.054 1.00 93.19 83 VAL A O 1
ATOM 668 N N . PHE A 1 84 ? 0.151 -2.100 11.454 1.00 89.19 84 PHE A N 1
ATOM 669 C CA . PHE A 1 84 ? 0.842 -3.182 12.168 1.00 89.19 84 PHE A CA 1
ATOM 670 C C . PHE A 1 84 ? 0.721 -3.087 13.685 1.00 89.19 84 PHE A C 1
ATOM 672 O O . PHE A 1 84 ? 0.488 -4.102 14.343 1.00 89.19 84 PHE A O 1
ATOM 679 N N . LYS A 1 85 ? 0.858 -1.886 14.252 1.00 89.06 85 LYS A N 1
ATOM 680 C CA . LYS A 1 85 ? 0.654 -1.655 15.683 1.00 89.06 85 LYS A CA 1
ATOM 681 C C . LYS A 1 85 ? -0.728 -2.149 16.107 1.00 89.06 85 LYS A C 1
ATOM 683 O O . LYS A 1 85 ? -0.848 -2.824 17.127 1.00 89.06 85 LYS A O 1
ATOM 688 N N . ASP A 1 86 ? -1.748 -1.847 15.316 1.00 84.50 86 ASP A N 1
ATOM 689 C CA . ASP A 1 86 ? -3.136 -2.221 15.582 1.00 84.50 86 ASP A CA 1
ATOM 690 C C . ASP A 1 86 ? -3.354 -3.735 15.527 1.00 84.50 86 ASP A C 1
ATOM 692 O O . ASP A 1 86 ? -4.097 -4.281 16.343 1.00 84.50 86 ASP A O 1
ATOM 696 N N . LEU A 1 87 ? -2.656 -4.420 14.619 1.00 80.00 87 LEU A N 1
ATOM 697 C CA . LEU A 1 87 ? -2.676 -5.879 14.512 1.00 80.00 87 LEU A CA 1
ATOM 698 C C . LEU A 1 87 ? -1.980 -6.569 15.690 1.00 80.00 87 LEU A C 1
ATOM 700 O O . LEU A 1 87 ? -2.519 -7.529 16.233 1.00 80.00 87 LEU A O 1
ATOM 704 N N . VAL A 1 88 ? -0.799 -6.087 16.089 1.00 80.44 88 VAL A N 1
ATOM 705 C CA . VAL A 1 88 ? 0.028 -6.708 17.144 1.00 80.44 88 VAL A CA 1
ATOM 706 C C . VAL A 1 88 ? -0.460 -6.359 18.554 1.00 80.44 88 VAL A C 1
ATOM 708 O O . VAL A 1 88 ? -0.178 -7.082 19.501 1.00 80.44 88 VAL A O 1
ATOM 711 N N . SER A 1 89 ? -1.237 -5.285 18.720 1.00 76.31 89 SER A N 1
ATOM 712 C CA . SER A 1 89 ? -1.818 -4.920 20.023 1.00 76.31 89 SER A CA 1
ATOM 713 C C . SER A 1 89 ? -2.934 -5.870 20.494 1.00 76.31 89 SER A C 1
ATOM 715 O O . SER A 1 89 ? -3.490 -5.651 21.570 1.00 76.31 89 SER A O 1
ATOM 717 N N . ARG A 1 90 ? -3.279 -6.906 19.714 1.00 60.09 90 ARG A N 1
ATOM 718 C CA . ARG A 1 90 ? -4.166 -7.996 20.137 1.00 60.09 90 ARG A CA 1
ATOM 719 C C . ARG A 1 90 ? -3.328 -9.116 20.783 1.00 60.09 90 ARG A C 1
ATOM 721 O O . ARG A 1 90 ? -2.492 -9.680 20.078 1.00 60.09 90 ARG A O 1
ATOM 728 N N . PRO A 1 91 ? -3.505 -9.415 22.083 1.00 50.34 91 PRO A N 1
ATOM 729 C CA . PRO A 1 91 ? -2.939 -10.616 22.694 1.00 50.34 91 PRO A CA 1
ATOM 730 C C . PRO A 1 91 ? -3.591 -11.899 22.161 1.00 50.34 91 PRO A C 1
ATOM 732 O O . PRO A 1 91 ? -4.757 -11.834 21.702 1.00 50.34 91 PRO A O 1
#